Protein AF-A0A932G955-F1 (afdb_monomer_lite)

Structure (mmCIF, N/CA/C/O backbone):
data_AF-A0A932G955-F1
#
_entry.id   AF-A0A932G955-F1
#
loop_
_atom_site.group_PDB
_atom_site.id
_atom_site.type_symbol
_atom_site.label_atom_id
_atom_site.label_alt_id
_atom_site.label_comp_id
_atom_site.label_asym_id
_atom_site.label_entity_id
_atom_site.label_seq_id
_atom_site.pdbx_PDB_ins_code
_atom_site.Cartn_x
_atom_site.Cartn_y
_atom_site.Cartn_z
_atom_site.occupancy
_atom_site.B_iso_or_equiv
_atom_site.auth_seq_id
_atom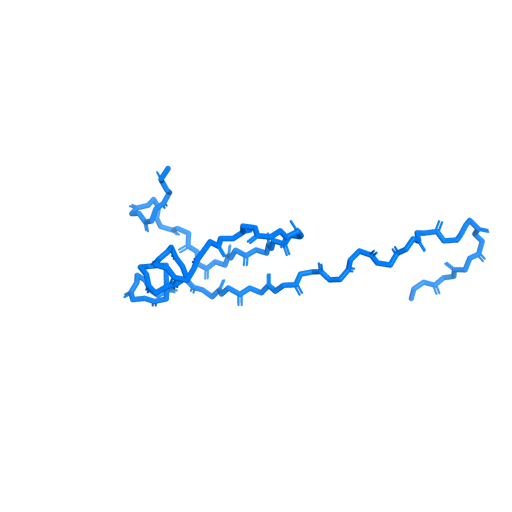_site.auth_comp_id
_atom_site.auth_asym_id
_atom_site.auth_atom_id
_atom_site.pdbx_PDB_model_num
ATOM 1 N N . MET A 1 1 ? -9.672 6.047 -8.963 1.00 70.38 1 MET A N 1
ATOM 2 C CA . MET A 1 1 ? -10.033 5.811 -7.547 1.00 70.38 1 MET A CA 1
ATOM 3 C C . MET A 1 1 ? -10.951 4.601 -7.473 1.00 70.38 1 MET A C 1
ATOM 5 O O . MET A 1 1 ? -12.028 4.656 -8.049 1.00 70.38 1 MET A O 1
ATOM 9 N N . ILE A 1 2 ? -10.501 3.510 -6.839 1.00 84.75 2 ILE A N 1
ATOM 10 C CA . ILE A 1 2 ? -11.192 2.199 -6.802 1.00 84.75 2 ILE A CA 1
ATOM 11 C C . ILE A 1 2 ? -11.588 1.758 -5.379 1.00 84.75 2 ILE A C 1
ATOM 13 O O . ILE A 1 2 ? -12.055 0.645 -5.186 1.00 84.75 2 ILE A O 1
ATOM 17 N N . VAL A 1 3 ? -11.406 2.619 -4.375 1.00 83.75 3 VAL A N 1
ATOM 18 C CA . VAL A 1 3 ? -11.408 2.232 -2.952 1.00 83.75 3 VAL A CA 1
ATOM 19 C C . VAL A 1 3 ? -12.741 1.622 -2.471 1.00 83.75 3 VAL A C 1
ATOM 21 O O . VAL A 1 3 ? -12.741 0.671 -1.704 1.00 83.75 3 VAL A O 1
ATOM 24 N N . ASN A 1 4 ? -13.881 2.085 -3.003 1.00 87.19 4 ASN A N 1
ATOM 25 C CA . ASN A 1 4 ? -15.225 1.682 -2.556 1.00 87.19 4 ASN A CA 1
ATOM 26 C C . ASN A 1 4 ? -15.910 0.649 -3.467 1.00 87.19 4 ASN A C 1
ATOM 28 O O . ASN A 1 4 ? -17.120 0.457 -3.378 1.00 87.19 4 ASN A O 1
ATOM 32 N N . VAL A 1 5 ? -15.172 -0.008 -4.369 1.00 93.62 5 VAL A N 1
ATOM 33 C CA . VAL A 1 5 ? -15.761 -0.970 -5.326 1.00 93.62 5 VAL A CA 1
ATOM 34 C C . VAL A 1 5 ? -15.764 -2.415 -4.809 1.00 93.62 5 VAL A C 1
ATOM 36 O O . VAL A 1 5 ? -16.120 -3.335 -5.540 1.00 93.62 5 VAL A O 1
ATOM 39 N N . GLY A 1 6 ? -15.367 -2.626 -3.550 1.00 91.62 6 GLY A N 1
ATOM 40 C CA . GLY A 1 6 ? -15.341 -3.946 -2.915 1.00 91.62 6 GLY A CA 1
ATOM 41 C C . GLY A 1 6 ? -14.111 -4.793 -3.253 1.00 91.62 6 GLY A C 1
ATOM 42 O O . GLY A 1 6 ? -14.152 -6.016 -3.098 1.00 91.62 6 GLY A O 1
ATOM 43 N N . ILE A 1 7 ? -13.015 -4.173 -3.708 1.00 93.69 7 ILE A N 1
ATOM 44 C CA . ILE A 1 7 ? -11.731 -4.871 -3.847 1.00 93.69 7 ILE A CA 1
ATOM 45 C C . ILE A 1 7 ? -11.200 -5.288 -2.476 1.00 93.69 7 ILE A C 1
ATOM 47 O O . ILE A 1 7 ? -11.384 -4.592 -1.485 1.00 93.69 7 ILE A O 1
ATOM 51 N N . ARG A 1 8 ? -10.522 -6.434 -2.429 1.00 94.00 8 ARG A N 1
ATOM 52 C CA . ARG A 1 8 ? -9.935 -6.973 -1.189 1.00 94.00 8 ARG A CA 1
ATOM 53 C C . ARG A 1 8 ? -8.416 -7.054 -1.227 1.00 94.00 8 ARG A C 1
ATOM 55 O O . ARG A 1 8 ? -7.782 -7.110 -0.183 1.00 94.00 8 ARG A O 1
ATOM 62 N N . ARG A 1 9 ? -7.834 -7.078 -2.427 1.00 95.50 9 ARG A N 1
ATOM 63 C CA . ARG A 1 9 ? -6.396 -7.228 -2.643 1.00 95.50 9 ARG A CA 1
ATOM 64 C C . ARG A 1 9 ? -5.961 -6.406 -3.849 1.00 95.50 9 ARG A C 1
ATOM 66 O O . ARG A 1 9 ? -6.593 -6.492 -4.901 1.00 95.50 9 ARG A O 1
ATOM 73 N N . MET A 1 10 ? -4.885 -5.648 -3.693 1.00 94.00 10 MET A N 1
ATOM 74 C CA . MET A 1 10 ? -4.229 -4.882 -4.745 1.00 94.00 10 MET A CA 1
ATOM 75 C C . MET A 1 10 ? -2.749 -5.254 -4.773 1.00 94.00 10 MET A C 1
ATOM 77 O O . MET A 1 10 ? -2.039 -5.082 -3.787 1.00 94.00 10 MET A O 1
ATOM 81 N N . ILE A 1 11 ? -2.291 -5.746 -5.920 1.00 94.88 11 ILE A N 1
ATOM 82 C CA . ILE A 1 11 ? -0.874 -5.985 -6.184 1.00 94.88 11 ILE A CA 1
ATOM 83 C C . ILE A 1 11 ? -0.407 -4.906 -7.150 1.00 94.88 11 ILE A C 1
ATOM 85 O O . ILE A 1 11 ? -1.076 -4.655 -8.154 1.00 94.88 11 ILE A O 1
ATOM 89 N N . PHE A 1 12 ? 0.723 -4.274 -6.860 1.00 93.19 12 PHE A N 1
ATOM 90 C CA . PHE A 1 12 ? 1.248 -3.202 -7.695 1.00 93.19 12 PHE A CA 1
ATOM 91 C C . PHE A 1 12 ? 2.747 -3.349 -7.938 1.00 93.19 12 PHE A C 1
ATOM 93 O O . PHE A 1 12 ? 3.479 -3.888 -7.111 1.00 93.19 12 PHE A O 1
ATOM 100 N N . ALA A 1 13 ? 3.198 -2.845 -9.081 1.00 91.88 13 ALA A N 1
ATOM 101 C CA . ALA A 1 13 ? 4.602 -2.734 -9.436 1.00 91.88 13 ALA A CA 1
ATOM 102 C C . ALA A 1 13 ? 4.912 -1.278 -9.803 1.00 91.88 13 ALA A C 1
ATOM 104 O O . ALA A 1 13 ? 4.066 -0.592 -10.378 1.00 91.88 13 ALA A O 1
ATOM 105 N N . GLY A 1 14 ? 6.119 -0.814 -9.481 1.00 88.19 14 GLY A N 1
ATOM 106 C CA . GLY A 1 14 ? 6.516 0.586 -9.663 1.00 88.19 14 GLY A CA 1
ATOM 107 C C . GLY A 1 14 ? 6.163 1.474 -8.468 1.00 88.19 14 GLY A C 1
ATOM 108 O O . GLY A 1 14 ? 6.046 0.994 -7.340 1.00 88.19 14 GLY A O 1
ATOM 109 N N . ASP A 1 15 ? 6.036 2.777 -8.700 1.00 88.81 15 ASP A N 1
ATOM 110 C CA . ASP A 1 15 ? 6.102 3.771 -7.616 1.00 88.81 15 ASP A CA 1
ATOM 111 C C . ASP A 1 15 ? 4.740 4.189 -7.041 1.00 88.81 15 ASP A C 1
ATOM 113 O O . ASP A 1 15 ? 4.689 4.816 -5.988 1.00 88.81 15 ASP A O 1
ATOM 117 N N . TYR A 1 16 ? 3.637 3.813 -7.694 1.00 89.06 16 TYR A N 1
ATOM 118 C CA . TYR A 1 16 ? 2.267 4.065 -7.233 1.00 89.06 16 TYR A CA 1
ATOM 119 C C . TYR A 1 16 ? 1.628 2.769 -6.701 1.00 89.06 16 TYR A C 1
ATOM 121 O O . TYR A 1 16 ? 1.774 1.744 -7.371 1.00 89.06 16 TYR A O 1
ATOM 129 N N . PRO A 1 17 ? 0.860 2.778 -5.587 1.00 91.19 17 PRO A N 1
ATOM 130 C CA . PRO A 1 17 ? 0.270 3.930 -4.892 1.00 91.19 17 PRO A CA 1
ATOM 131 C C . PRO A 1 17 ? 1.237 4.764 -4.044 1.00 91.19 17 PRO A C 1
ATOM 133 O O . PRO A 1 17 ? 2.161 4.234 -3.433 1.00 91.19 17 PRO A O 1
ATOM 136 N N . ASP A 1 18 ? 0.987 6.076 -4.006 1.00 94.56 18 ASP A N 1
ATOM 137 C CA . ASP A 1 18 ? 1.644 7.010 -3.084 1.00 94.56 18 ASP A CA 1
ATOM 138 C C . ASP A 1 18 ? 1.211 6.765 -1.617 1.00 94.56 18 ASP A C 1
ATOM 140 O O . ASP A 1 18 ? 0.241 6.038 -1.378 1.00 94.56 18 ASP A O 1
ATOM 144 N N . PRO A 1 19 ? 1.903 7.346 -0.615 1.00 94.56 19 PRO A N 1
ATOM 145 C CA . PRO A 1 19 ? 1.612 7.071 0.793 1.00 94.56 19 PRO A CA 1
ATOM 146 C C . PRO A 1 19 ? 0.167 7.360 1.220 1.00 94.56 19 PRO A C 1
ATOM 148 O O . PRO A 1 19 ? -0.400 6.580 1.981 1.00 94.56 19 PRO A O 1
ATOM 151 N N . LEU A 1 20 ? -0.447 8.429 0.702 1.00 94.56 20 LEU A N 1
ATOM 152 C CA . LEU A 1 20 ? -1.836 8.770 1.018 1.00 94.56 20 LEU A CA 1
ATOM 153 C C . LEU A 1 20 ? -2.792 7.722 0.437 1.00 94.56 20 LEU A C 1
ATOM 155 O O . LEU A 1 20 ? -3.716 7.268 1.107 1.00 94.56 20 LEU A O 1
ATOM 159 N N . ALA A 1 21 ? -2.558 7.295 -0.804 1.00 93.69 21 ALA A N 1
ATOM 160 C CA . ALA A 1 21 ? -3.346 6.241 -1.426 1.00 93.69 21 ALA A CA 1
ATOM 161 C C . ALA A 1 21 ? -3.201 4.896 -0.690 1.00 93.69 21 ALA A C 1
ATOM 163 O O . ALA A 1 21 ? -4.193 4.179 -0.547 1.00 93.69 21 ALA A O 1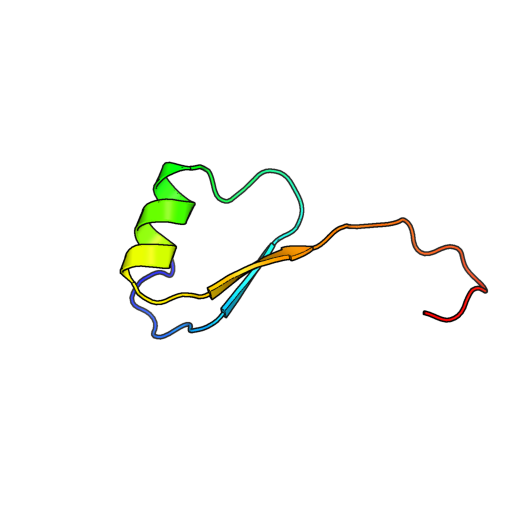
ATOM 164 N N . VAL A 1 22 ? -2.001 4.565 -0.198 1.00 93.94 22 VAL A N 1
ATOM 165 C CA . VAL A 1 22 ? -1.754 3.369 0.630 1.00 93.94 22 VAL A CA 1
ATOM 166 C C . VAL A 1 22 ? -2.574 3.408 1.919 1.00 93.94 22 VAL A C 1
ATOM 168 O O . VAL A 1 22 ? -3.201 2.404 2.259 1.00 93.94 22 VAL A O 1
ATOM 171 N N . GLU A 1 23 ? -2.604 4.549 2.608 1.00 95.25 23 GLU A N 1
ATOM 172 C CA . GLU A 1 23 ? -3.387 4.742 3.834 1.00 95.25 23 GLU A CA 1
ATOM 173 C C . GLU A 1 23 ? -4.885 4.554 3.563 1.00 95.25 23 GLU A C 1
ATOM 175 O O . GLU A 1 23 ? -5.522 3.690 4.160 1.00 95.25 23 GLU A O 1
ATOM 180 N N . MET A 1 24 ? -5.422 5.246 2.555 1.00 94.19 24 MET A N 1
ATOM 181 C CA . MET A 1 24 ? -6.839 5.152 2.189 1.00 94.19 24 MET A CA 1
ATOM 182 C C . 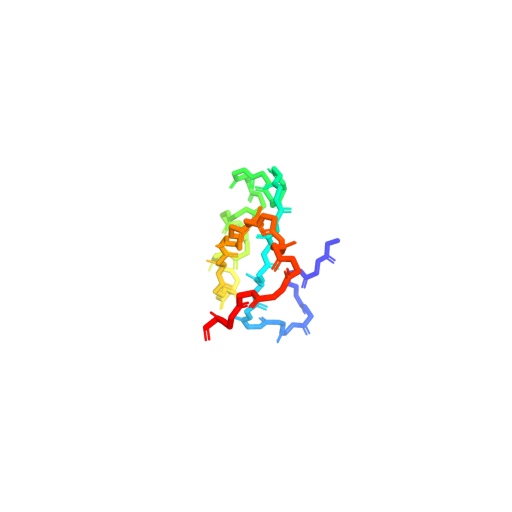MET A 1 24 ? -7.273 3.730 1.802 1.00 94.19 24 MET A C 1
ATOM 184 O O . MET A 1 24 ? -8.371 3.293 2.145 1.00 94.19 24 MET A O 1
ATOM 188 N N . LEU A 1 25 ? -6.438 3.011 1.046 1.00 94.75 25 LEU A N 1
ATOM 189 C CA . LEU A 1 25 ? -6.712 1.629 0.646 1.00 94.75 25 LEU A CA 1
ATOM 190 C C . LEU A 1 25 ? -6.647 0.676 1.850 1.00 94.75 25 LEU A C 1
ATOM 192 O O . LEU A 1 25 ? -7.489 -0.216 1.957 1.00 94.75 25 LEU A O 1
ATOM 196 N N . SER A 1 26 ? -5.697 0.884 2.764 1.00 93.50 26 SER A N 1
ATOM 197 C CA . SER A 1 26 ? -5.563 0.077 3.984 1.00 93.50 26 SER A CA 1
ATOM 198 C C . SER A 1 26 ? -6.753 0.278 4.927 1.00 93.50 26 SER A C 1
ATOM 200 O O . SER A 1 26 ? -7.329 -0.705 5.392 1.00 93.50 26 SER A O 1
ATOM 202 N N . ASP A 1 27 ? -7.189 1.524 5.128 1.00 94.69 27 ASP A N 1
ATOM 203 C CA . ASP A 1 27 ? -8.367 1.869 5.939 1.00 94.69 27 ASP A CA 1
ATOM 204 C C . ASP A 1 27 ? -9.665 1.285 5.367 1.00 94.69 27 ASP A C 1
ATOM 206 O O . ASP A 1 27 ? -10.577 0.909 6.104 1.00 94.69 27 ASP A O 1
ATOM 210 N N . ALA A 1 28 ? -9.739 1.145 4.041 1.00 94.50 28 ALA A N 1
ATOM 211 C CA . ALA A 1 28 ? -10.844 0.479 3.357 1.00 94.50 28 ALA A CA 1
ATOM 212 C C . ALA A 1 28 ? -10.787 -1.063 3.432 1.00 94.50 28 ALA A C 1
ATOM 214 O O . ALA A 1 28 ? -11.636 -1.740 2.848 1.00 94.50 28 ALA A O 1
ATOM 215 N N . GLY A 1 29 ? -9.803 -1.638 4.131 1.00 94.38 29 GLY A N 1
ATOM 216 C CA . GLY A 1 29 ? -9.637 -3.084 4.282 1.00 94.38 29 GLY A CA 1
ATOM 217 C C . GLY A 1 29 ? -9.045 -3.778 3.053 1.00 94.38 29 GLY A C 1
ATOM 218 O O . GLY A 1 29 ? -9.186 -4.995 2.905 1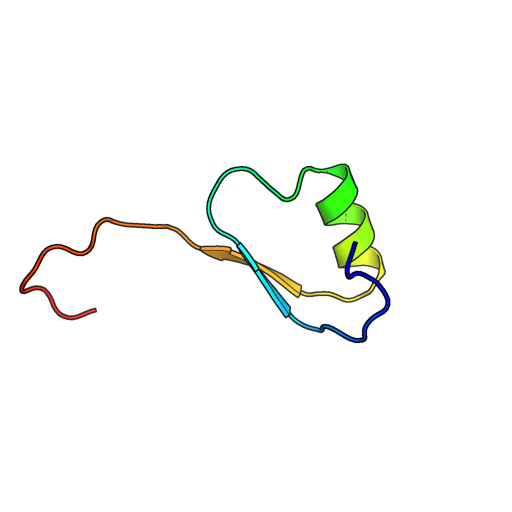.00 94.38 29 GLY A O 1
ATOM 219 N N . VAL A 1 30 ? -8.394 -3.033 2.157 1.00 95.94 30 VAL A N 1
ATOM 220 C CA . VAL A 1 30 ? -7.704 -3.600 0.996 1.00 95.94 30 VAL A CA 1
ATOM 221 C C . VAL A 1 30 ? -6.310 -4.052 1.413 1.00 95.94 30 VAL A C 1
ATOM 223 O O . VAL A 1 30 ? -5.506 -3.269 1.905 1.00 95.94 30 VAL A O 1
ATOM 226 N N . THR A 1 31 ? -5.986 -5.319 1.164 1.00 96.19 31 THR A N 1
ATOM 227 C CA . THR A 1 31 ? -4.614 -5.819 1.314 1.00 96.19 31 THR A CA 1
ATOM 228 C C . THR A 1 31 ? -3.757 -5.309 0.162 1.00 96.19 31 THR A C 1
ATOM 230 O O . THR A 1 31 ? -4.096 -5.535 -1.001 1.00 96.19 31 THR A O 1
ATOM 233 N N . ILE A 1 32 ? -2.648 -4.638 0.467 1.00 94.44 32 ILE A N 1
ATOM 234 C CA . ILE A 1 32 ? -1.752 -4.056 -0.537 1.00 94.44 32 ILE A CA 1
ATOM 235 C C . ILE A 1 32 ? -0.430 -4.821 -0.540 1.00 94.44 32 ILE A C 1
ATOM 237 O O . ILE A 1 32 ? 0.207 -4.975 0.499 1.00 94.44 32 ILE A O 1
ATOM 241 N N . GLU A 1 33 ? 0.003 -5.266 -1.716 1.00 95.25 33 GLU A N 1
ATOM 242 C CA . GLU A 1 3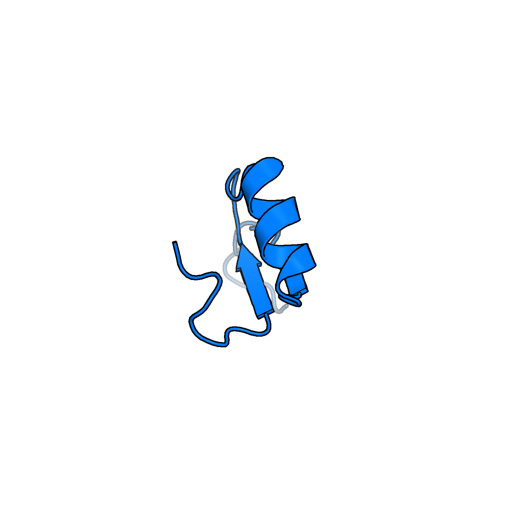3 ? 1.250 -6.007 -1.901 1.00 95.25 33 GLU A CA 1
ATOM 243 C C . GLU A 1 33 ? 2.075 -5.425 -3.050 1.00 95.25 33 GLU A C 1
ATOM 245 O O . GLU A 1 33 ? 1.558 -5.120 -4.127 1.00 95.25 33 GLU A O 1
ATOM 250 N N . ARG A 1 34 ? 3.385 -5.297 -2.830 1.00 92.88 34 ARG A N 1
ATOM 251 C CA . ARG A 1 34 ? 4.328 -4.852 -3.854 1.00 92.88 34 ARG A CA 1
ATOM 252 C C . ARG A 1 34 ? 4.885 -6.062 -4.593 1.00 92.88 34 ARG A C 1
ATOM 254 O O . ARG A 1 34 ? 5.459 -6.958 -3.981 1.00 92.88 34 ARG A O 1
ATOM 261 N N . LEU A 1 35 ? 4.750 -6.058 -5.911 1.00 93.19 35 LEU A N 1
ATOM 262 C CA . LEU A 1 35 ? 5.363 -7.033 -6.798 1.00 93.19 35 LEU A CA 1
ATOM 263 C C . LEU A 1 35 ? 6.735 -6.528 -7.247 1.00 93.19 35 LEU A C 1
ATOM 265 O O . LEU A 1 35 ? 6.839 -5.499 -7.918 1.00 93.19 35 LEU A O 1
ATOM 269 N N . SER A 1 36 ? 7.779 -7.284 -6.915 1.00 88.69 36 SER A N 1
ATOM 270 C CA . SER A 1 36 ? 9.107 -7.098 -7.497 1.00 88.69 36 SER A CA 1
ATOM 271 C C . SER A 1 36 ? 9.099 -7.605 -8.937 1.00 88.69 36 SER A C 1
ATOM 273 O O . SER A 1 36 ? 8.874 -8.789 -9.189 1.00 88.69 36 SER A O 1
ATOM 275 N N . LEU A 1 37 ? 9.325 -6.706 -9.896 1.00 82.19 37 LEU A N 1
ATOM 276 C CA . LEU A 1 37 ? 9.526 -7.073 -11.295 1.00 82.19 37 LEU A CA 1
ATOM 277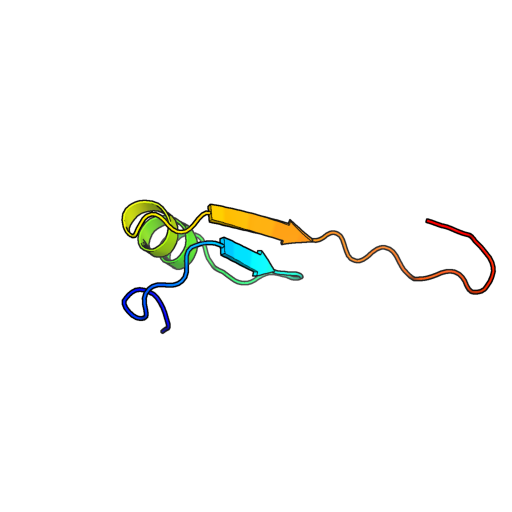 C C . LEU A 1 37 ? 11.000 -7.404 -11.507 1.00 82.19 37 LEU A C 1
ATOM 279 O O . LEU A 1 37 ? 11.776 -6.581 -11.985 1.00 82.19 37 LEU A O 1
ATOM 283 N N . GLU A 1 38 ? 11.392 -8.612 -11.122 1.00 80.38 38 GLU A N 1
ATOM 284 C CA . GLU A 1 38 ? 12.645 -9.175 -11.612 1.00 80.38 38 GLU A CA 1
ATOM 285 C C . GLU A 1 38 ? 12.492 -9.466 -13.115 1.00 80.38 38 GLU A C 1
ATOM 287 O O . GLU A 1 38 ? 11.439 -9.975 -13.534 1.00 80.38 38 GLU A O 1
ATOM 292 N N . PRO A 1 39 ? 13.486 -9.117 -13.954 1.00 72.56 39 PRO A N 1
ATOM 293 C CA . PRO A 1 39 ? 13.442 -9.435 -15.372 1.00 72.56 39 PRO A CA 1
ATOM 294 C C . PRO A 1 39 ? 13.252 -10.939 -15.552 1.00 72.56 39 PRO A C 1
ATOM 296 O O . PRO A 1 39 ? 13.994 -11.736 -14.984 1.00 72.56 39 PRO A O 1
ATOM 299 N N . LEU A 1 40 ? 12.269 -11.333 -16.363 1.00 71.94 40 LEU A N 1
ATOM 300 C CA . LEU A 1 40 ? 12.169 -12.720 -16.798 1.00 71.94 40 LEU A CA 1
ATOM 301 C C . LEU A 1 40 ? 13.405 -13.027 -17.645 1.00 71.94 40 LEU A C 1
ATOM 303 O O . LEU A 1 40 ? 13.523 -12.525 -18.763 1.00 71.94 40 LEU A O 1
ATOM 307 N N . VAL A 1 41 ? 14.317 -13.840 -17.117 1.00 74.00 41 VAL A N 1
ATOM 308 C CA . VAL A 1 41 ? 15.396 -14.427 -17.909 1.00 74.00 41 VAL A CA 1
ATOM 309 C C . VAL A 1 41 ? 14.782 -15.588 -18.695 1.00 74.00 41 VAL A C 1
ATOM 311 O O . VAL A 1 41 ? 14.248 -16.520 -18.086 1.00 74.00 41 VAL A O 1
ATOM 314 N N . PRO A 1 42 ? 14.780 -15.556 -20.040 1.00 77.50 42 PRO A N 1
ATOM 315 C CA . PRO A 1 42 ? 14.244 -16.662 -20.820 1.00 77.50 42 PRO A CA 1
ATOM 316 C C . PRO A 1 42 ? 15.014 -17.952 -20.502 1.00 77.50 42 PRO A C 1
ATOM 318 O O . PRO A 1 42 ? 16.205 -18.040 -20.788 1.00 77.50 42 PRO A O 1
ATOM 321 N N . GLY A 1 43 ? 14.336 -18.950 -19.925 1.00 76.69 43 GLY A N 1
ATOM 322 C CA . GLY A 1 43 ? 14.898 -20.284 -19.673 1.00 76.69 43 GLY A CA 1
ATOM 323 C C . GLY A 1 43 ? 15.057 -20.701 -18.206 1.00 76.69 43 GLY A C 1
ATOM 324 O O . GLY A 1 43 ? 15.357 -21.870 -17.976 1.00 76.69 43 GLY A O 1
ATOM 325 N N . GLU A 1 44 ? 14.813 -19.826 -17.226 1.00 63.53 44 GLU A N 1
ATOM 326 C CA . GLU A 1 44 ? 14.799 -20.208 -15.802 1.00 63.53 44 GLU A CA 1
ATOM 327 C C . GLU A 1 44 ? 13.365 -20.444 -15.285 1.00 63.53 44 GLU A C 1
ATOM 329 O O . GLU A 1 44 ? 12.501 -19.578 -15.459 1.00 63.53 44 GLU A O 1
ATOM 334 N N . PRO A 1 45 ? 13.067 -21.604 -14.663 1.00 69.94 45 PRO A N 1
ATOM 335 C CA . PRO A 1 45 ? 11.788 -21.822 -13.993 1.00 69.94 45 PRO A CA 1
ATOM 336 C C . PRO A 1 45 ? 11.715 -21.031 -12.673 1.00 69.94 45 PRO A C 1
ATOM 338 O O . PRO A 1 45 ? 12.709 -20.929 -11.958 1.00 69.94 45 PRO A O 1
ATOM 341 N N . ARG A 1 46 ? 10.527 -20.483 -12.374 1.00 63.31 46 ARG A N 1
ATOM 342 C CA . ARG A 1 46 ? 10.195 -19.818 -11.099 1.00 63.31 46 ARG A CA 1
ATOM 343 C C . ARG A 1 46 ? 9.914 -20.815 -9.982 1.00 63.31 46 ARG A C 1
ATOM 345 O O . ARG A 1 46 ? 9.302 -21.863 -10.292 1.00 63.31 46 ARG A O 1
#

Radius of gyration: 13.74 Å; chains: 1; bounding box: 31×31×27 Å

Sequence (46 aa):
MIVNVGIRRMIFAGDYPDPLAVEMLSDAGVTIERLSLEPLVPGEPR

Foldseek 3Di:
DCQPVPAQEDEDEDDDDDPVVVVSNVVSNHHYHYDDPDDPDPPDDD

pLDDT: mean 87.98, std 9.29, range [63.31, 96.19]

Secondary structure (DSSP, 8-state):
--TTS---EEEE-SS-S-HHHHHHHHHTT-EEEEPP-----TT---